Protein AF-A0A7R8ZV70-F1 (afdb_monomer_lite)

pLDDT: mean 96.12, std 1.84, range [88.75, 98.19]

Secondary structure (DSSP, 8-state):
-EEE--TTSSSS---S--B-----TT----STT-EEE--SSTT-B-S-EEE-SS--TT-

Organism: NCBI:txid163714

Radius of gyration: 11.72 Å; chains: 1; bounding box: 22×22×26 Å

Foldseek 3Di:
DAKDQAPVPPVPHFDPDWAFDDDDPVQFQQAWQRKAFDAPDGGGGGRMIDTHHGRDRVD

Structure (mmCIF, N/CA/C/O backbone):
data_AF-A0A7R8ZV70-F1
#
_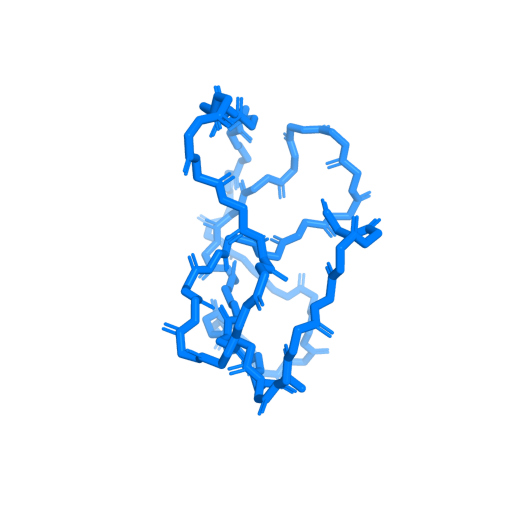entry.id   AF-A0A7R8ZV70-F1
#
loop_
_atom_site.group_PDB
_atom_site.id
_atom_site.type_symbol
_atom_site.label_atom_id
_atom_site.label_alt_id
_atom_site.label_comp_id
_atom_site.label_asym_id
_atom_site.label_entity_id
_atom_site.label_seq_id
_atom_site.pdbx_PDB_ins_code
_atom_site.Cartn_x
_atom_site.Cartn_y
_atom_site.Cartn_z
_atom_site.occupancy
_atom_site.B_iso_or_equiv
_atom_site.auth_seq_id
_atom_site.auth_comp_id
_atom_site.auth_asym_id
_atom_site.auth_atom_id
_atom_site.pdbx_PDB_model_num
ATOM 1 N N . MET A 1 1 ? -1.535 -11.071 6.507 1.00 94.81 1 MET A N 1
ATOM 2 C CA . MET A 1 1 ? -1.852 -10.085 5.453 1.00 94.81 1 MET A CA 1
ATOM 3 C C . MET A 1 1 ? -1.352 -10.655 4.148 1.00 94.81 1 MET A C 1
ATOM 5 O O . MET A 1 1 ? -0.350 -11.362 4.163 1.00 94.81 1 MET A O 1
ATOM 9 N N . ILE A 1 2 ? -2.017 -10.329 3.048 1.00 97.44 2 ILE A N 1
ATOM 10 C CA . ILE A 1 2 ? -1.627 -10.749 1.698 1.00 97.44 2 ILE A CA 1
ATOM 11 C C . ILE A 1 2 ? -1.175 -9.520 0.907 1.00 97.44 2 ILE A C 1
ATOM 13 O O . ILE A 1 2 ? -1.903 -8.533 0.866 1.00 97.44 2 ILE A O 1
ATOM 17 N N . GLN A 1 3 ? 0.027 -9.558 0.328 1.00 97.75 3 GLN A N 1
ATOM 18 C CA . GLN A 1 3 ? 0.651 -8.428 -0.374 1.00 97.75 3 GLN A CA 1
ATOM 19 C C . GLN A 1 3 ? 0.794 -8.723 -1.870 1.00 97.75 3 GLN A C 1
ATOM 21 O O . GLN A 1 3 ? 1.068 -9.855 -2.265 1.00 97.75 3 GLN A O 1
ATOM 26 N N . GLY A 1 4 ? 0.6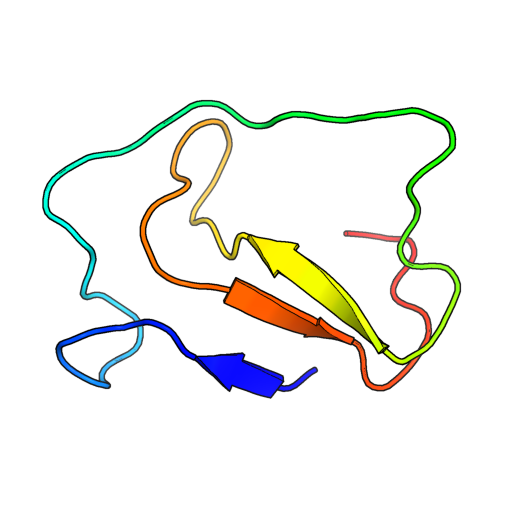19 -7.692 -2.693 1.00 97.50 4 GLY A N 1
ATOM 27 C CA . GLY A 1 4 ? 0.784 -7.747 -4.141 1.00 97.50 4 GLY A CA 1
ATOM 28 C C . GLY A 1 4 ? 1.126 -6.376 -4.722 1.00 97.50 4 GLY A C 1
ATOM 29 O O . GLY A 1 4 ? 1.516 -5.464 -3.996 1.00 97.50 4 GLY A O 1
ATOM 30 N N . GLY A 1 5 ? 0.981 -6.231 -6.040 1.00 96.94 5 GLY A N 1
ATOM 31 C CA . GLY A 1 5 ? 1.203 -4.955 -6.731 1.00 96.94 5 GLY A CA 1
ATOM 32 C C . GLY A 1 5 ? 2.659 -4.660 -7.105 1.00 96.94 5 GLY A C 1
ATOM 33 O O . GLY A 1 5 ? 2.950 -3.559 -7.565 1.00 96.94 5 GLY A O 1
ATOM 34 N N . ASP A 1 6 ? 3.571 -5.621 -6.950 1.00 97.75 6 ASP A N 1
ATOM 35 C CA . ASP A 1 6 ? 4.921 -5.543 -7.517 1.00 97.75 6 ASP A CA 1
ATOM 36 C C . ASP A 1 6 ? 4.921 -6.086 -8.964 1.00 97.75 6 ASP A C 1
ATOM 38 O O . ASP A 1 6 ? 4.662 -7.281 -9.143 1.00 97.75 6 ASP A O 1
ATOM 42 N N . PRO A 1 7 ? 5.230 -5.265 -9.991 1.00 95.44 7 PRO A N 1
ATOM 43 C CA . PRO A 1 7 ? 5.335 -5.718 -11.380 1.00 95.44 7 PRO A CA 1
ATOM 44 C C . PRO A 1 7 ? 6.386 -6.813 -11.614 1.00 95.44 7 PRO A C 1
ATOM 46 O O . PRO A 1 7 ? 6.242 -7.608 -12.539 1.00 95.44 7 PRO A O 1
ATOM 49 N N . GLU A 1 8 ? 7.439 -6.858 -10.796 1.00 95.50 8 GLU A N 1
ATOM 50 C CA . GLU A 1 8 ? 8.521 -7.843 -10.898 1.00 95.50 8 GLU A CA 1
ATOM 51 C C . GLU A 1 8 ? 8.267 -9.096 -10.048 1.00 95.50 8 GLU A C 1
ATOM 53 O O . GLU A 1 8 ? 8.966 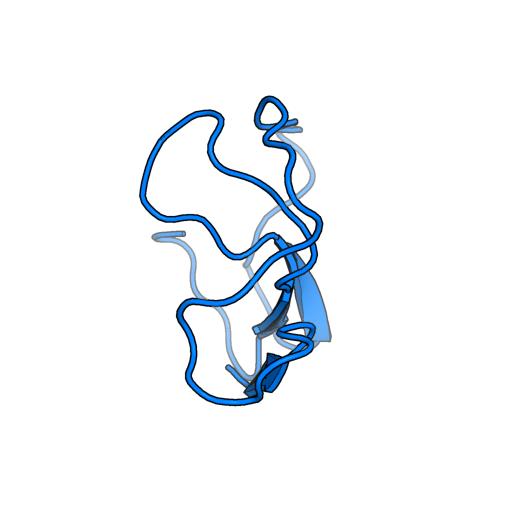-10.100 -10.194 1.00 95.50 8 GLU A O 1
ATOM 58 N N . GLY A 1 9 ? 7.278 -9.052 -9.150 1.00 95.38 9 GL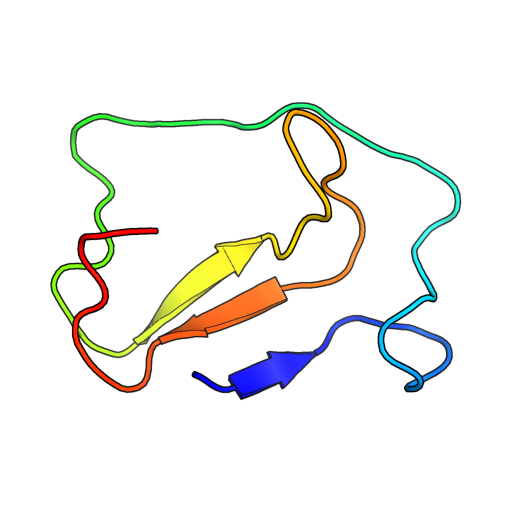Y A N 1
ATOM 59 C CA . GLY A 1 9 ? 6.911 -10.168 -8.277 1.00 95.38 9 GLY A CA 1
ATOM 60 C C . GLY A 1 9 ? 7.981 -10.570 -7.254 1.00 95.38 9 GLY A C 1
ATOM 61 O O . GLY A 1 9 ? 7.941 -11.693 -6.755 1.00 95.38 9 GLY A O 1
ATOM 62 N N . ASN A 1 10 ? 8.941 -9.693 -6.939 1.00 95.88 10 ASN A N 1
ATOM 63 C CA . ASN A 1 10 ? 10.073 -9.990 -6.050 1.00 95.88 10 ASN A CA 1
ATOM 64 C C . ASN A 1 10 ? 10.035 -9.220 -4.709 1.00 95.88 10 ASN A C 1
ATOM 66 O O . ASN A 1 10 ? 10.925 -9.383 -3.872 1.00 95.88 10 ASN A O 1
ATOM 70 N N . GLY A 1 11 ? 9.003 -8.402 -4.496 1.00 93.00 11 GLY A N 1
ATOM 71 C CA . GLY A 1 11 ? 8.791 -7.545 -3.331 1.00 93.00 11 GLY A CA 1
ATOM 72 C C . GLY A 1 11 ? 9.562 -6.221 -3.370 1.00 93.00 11 GLY A C 1
ATOM 73 O O . GLY A 1 11 ? 9.466 -5.442 -2.424 1.00 93.00 11 GLY A O 1
ATOM 74 N N . ARG A 1 12 ? 10.333 -5.943 -4.426 1.00 93.38 12 ARG A N 1
ATOM 75 C CA . ARG A 1 12 ? 11.207 -4.760 -4.538 1.00 93.38 12 ARG A CA 1
ATOM 76 C C . ARG A 1 12 ? 10.869 -3.867 -5.723 1.00 93.38 12 ARG A C 1
ATOM 78 O O . ARG A 1 12 ? 11.309 -2.718 -5.732 1.00 93.38 12 ARG A O 1
ATOM 85 N N . GLY A 1 13 ? 10.123 -4.369 -6.703 1.00 91.44 13 GLY A N 1
ATOM 86 C CA . GLY A 1 13 ? 9.708 -3.569 -7.843 1.00 91.44 13 GLY A CA 1
ATOM 87 C C . GLY A 1 13 ? 8.594 -2.585 -7.484 1.00 91.44 13 GLY A C 1
ATOM 88 O O . GLY A 1 13 ? 7.981 -2.612 -6.410 1.00 91.44 13 GLY A O 1
ATOM 89 N N . GLY A 1 14 ? 8.353 -1.657 -8.400 1.00 93.31 14 GLY A N 1
ATOM 90 C CA . GLY A 1 14 ? 7.397 -0.575 -8.225 1.00 93.31 14 GLY A CA 1
ATOM 91 C C . GLY A 1 14 ? 7.203 0.205 -9.522 1.00 93.31 14 GLY A C 1
ATOM 92 O O . GLY A 1 14 ? 7.794 -0.133 -10.547 1.00 93.31 14 GLY A O 1
ATOM 93 N N . PRO A 1 15 ? 6.400 1.274 -9.507 1.00 96.00 15 PRO A N 1
ATOM 94 C CA . PRO A 1 15 ? 5.971 1.954 -10.723 1.00 96.00 15 PRO A CA 1
ATOM 95 C C . PRO A 1 15 ? 6.973 3.017 -11.216 1.00 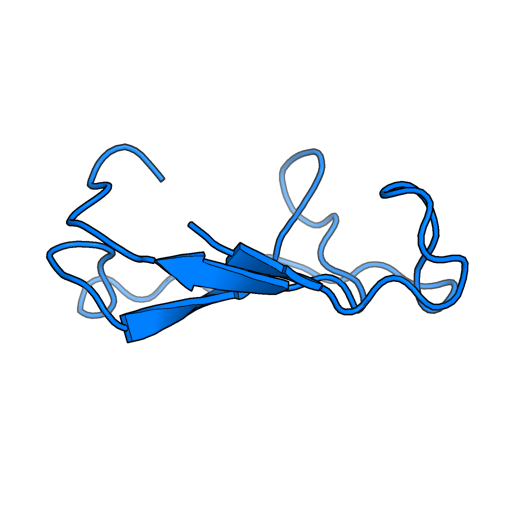96.00 15 PRO A C 1
ATOM 97 O O . PRO A 1 15 ? 6.663 3.778 -12.127 1.00 96.00 15 PRO A O 1
ATOM 100 N N . GLY A 1 16 ? 8.165 3.101 -10.611 1.00 96.12 16 GLY A N 1
ATOM 101 C CA . GLY A 1 16 ? 9.190 4.101 -10.941 1.00 96.12 16 GLY A CA 1
ATOM 102 C C . GLY A 1 16 ? 8.988 5.472 -10.286 1.00 96.12 16 GLY A C 1
ATOM 103 O O . GLY A 1 16 ? 9.752 6.395 -10.559 1.00 96.12 16 GLY A O 1
ATOM 104 N N . TYR A 1 17 ? 7.995 5.611 -9.408 1.00 95.81 17 TYR A N 1
ATOM 105 C CA . TYR A 1 17 ? 7.754 6.810 -8.608 1.00 95.81 17 TYR A CA 1
ATOM 106 C C . TYR A 1 17 ? 7.388 6.447 -7.169 1.00 95.81 17 TYR A C 1
ATOM 108 O O . TYR A 1 17 ? 6.991 5.315 -6.884 1.00 95.81 17 TYR A O 1
ATOM 116 N N . ALA A 1 18 ? 7.504 7.438 -6.286 1.00 97.00 18 ALA A N 1
ATOM 117 C CA . ALA A 1 18 ? 7.066 7.370 -4.902 1.00 97.00 18 ALA A CA 1
ATOM 118 C C . ALA A 1 18 ? 6.118 8.534 -4.588 1.00 97.00 18 ALA A C 1
ATOM 120 O O . ALA A 1 18 ? 6.256 9.616 -5.166 1.00 97.00 18 ALA A O 1
ATOM 121 N N . PHE A 1 19 ? 5.175 8.321 -3.674 1.00 97.44 19 PHE A N 1
ATOM 122 C CA . PHE A 1 19 ? 4.281 9.370 -3.185 1.00 97.44 19 PHE A CA 1
ATOM 123 C C . PHE A 1 19 ? 4.061 9.293 -1.668 1.00 97.44 19 PHE A C 1
ATOM 125 O O . PHE A 1 19 ? 4.404 8.305 -1.015 1.00 97.44 19 PHE A O 1
ATOM 132 N N . GLN A 1 20 ? 3.531 10.387 -1.112 1.00 97.69 20 GLN A N 1
ATOM 133 C CA . GLN A 1 20 ? 3.354 10.590 0.328 1.00 97.69 20 GLN A CA 1
ATOM 134 C C . GLN A 1 20 ? 2.297 9.663 0.936 1.00 97.69 20 GLN A C 1
ATOM 136 O O . GLN A 1 20 ? 1.440 9.134 0.233 1.00 97.69 20 GLN A O 1
ATOM 141 N N . ASP A 1 21 ? 2.378 9.456 2.249 1.00 97.38 21 ASP A N 1
ATOM 142 C CA . ASP A 1 21 ? 1.342 8.752 3.002 1.00 97.38 21 ASP A CA 1
ATOM 143 C C . ASP A 1 21 ? 0.127 9.656 3.233 1.00 97.38 21 ASP A C 1
ATOM 145 O O . ASP A 1 21 ? 0.267 10.855 3.485 1.00 97.38 21 ASP A O 1
ATOM 149 N N . GLU A 1 22 ? -1.065 9.065 3.196 1.00 97.44 22 GLU A N 1
ATOM 150 C CA . GLU A 1 22 ? -2.335 9.752 3.433 1.00 97.44 22 GLU A CA 1
ATOM 151 C C . GLU A 1 22 ? -3.069 9.083 4.602 1.00 97.44 22 GLU A C 1
ATOM 153 O O . GLU A 1 22 ? -3.778 8.092 4.435 1.00 97.44 22 GLU A O 1
ATOM 158 N N . PHE A 1 23 ? -2.885 9.616 5.813 1.00 95.81 23 PHE A N 1
ATOM 159 C CA . PHE A 1 23 ? -3.514 9.081 7.023 1.00 95.81 23 PHE A CA 1
ATOM 160 C C . PHE A 1 23 ? -4.822 9.804 7.350 1.00 95.81 23 PHE A C 1
ATOM 162 O O . PHE A 1 23 ? -4.889 11.034 7.338 1.00 95.81 23 PHE A O 1
ATOM 169 N N . ASN A 1 24 ? -5.847 9.037 7.722 1.00 96.25 24 ASN A N 1
ATOM 170 C CA . ASN A 1 24 ? -7.112 9.553 8.237 1.00 96.25 24 ASN A CA 1
ATOM 171 C C . ASN A 1 24 ? -7.387 8.933 9.623 1.00 96.25 24 ASN A C 1
ATOM 173 O O . ASN A 1 24 ? -7.329 7.709 9.734 1.00 96.25 24 ASN A O 1
ATOM 177 N N . PRO A 1 25 ? -7.710 9.728 10.665 1.00 95.06 25 PRO A N 1
ATOM 178 C CA . PRO A 1 25 ? -7.996 9.222 12.013 1.00 95.06 25 PRO A CA 1
ATOM 179 C C . PRO A 1 25 ? -9.081 8.137 12.097 1.00 95.06 25 PRO A C 1
ATOM 181 O O . PRO A 1 25 ? -9.062 7.342 13.040 1.00 95.06 25 PRO A O 1
ATOM 184 N N . ASP A 1 26 ? -10.008 8.107 11.137 1.00 96.19 26 ASP A N 1
ATOM 185 C CA . ASP A 1 26 ? -11.119 7.152 11.079 1.00 96.19 26 ASP A CA 1
ATOM 186 C C . ASP A 1 26 ? -10.761 5.851 10.341 1.00 96.19 26 ASP A C 1
ATOM 188 O O . ASP A 1 26 ? -11.466 4.852 10.474 1.00 96.19 26 ASP A O 1
ATOM 192 N N . LEU A 1 27 ? -9.667 5.833 9.571 1.00 96.25 27 LEU A N 1
ATOM 193 C CA . LEU A 1 27 ? -9.223 4.663 8.813 1.00 96.25 27 LEU A CA 1
ATOM 194 C C . LEU A 1 27 ? -8.134 3.929 9.596 1.00 96.25 27 LEU A C 1
ATOM 196 O O . LEU A 1 27 ? -7.005 4.401 9.701 1.00 96.25 27 LEU A O 1
ATOM 200 N N . LYS A 1 28 ? -8.482 2.768 10.157 1.00 96.06 28 LYS A N 1
ATOM 201 C CA . LYS A 1 28 ? -7.594 1.963 11.006 1.00 96.06 28 LYS A CA 1
ATOM 202 C C . LYS A 1 28 ? -7.561 0.512 10.550 1.00 96.06 28 LYS A C 1
ATOM 204 O O . LYS A 1 28 ? -8.538 -0.008 10.019 1.00 96.06 28 LYS A O 1
ATOM 209 N N . HIS A 1 29 ? -6.464 -0.177 10.844 1.00 96.62 29 HIS A N 1
ATOM 210 C CA . HIS A 1 29 ? -6.331 -1.621 10.633 1.00 96.62 29 HIS A CA 1
ATOM 211 C C . HIS A 1 29 ? -6.883 -2.420 11.819 1.00 96.62 29 HIS A C 1
ATOM 213 O O . HIS A 1 29 ? -6.203 -3.265 12.400 1.00 96.62 29 HIS A O 1
ATOM 219 N N . ASP A 1 30 ? -8.123 -2.145 12.212 1.00 96.31 30 ASP A N 1
ATOM 220 C CA . ASP A 1 30 ? -8.788 -2.770 13.363 1.00 96.31 30 ASP A CA 1
ATOM 221 C C . ASP A 1 30 ? -9.492 -4.099 13.031 1.00 96.31 30 ASP A C 1
ATOM 223 O O . ASP A 1 30 ? -10.035 -4.763 13.916 1.00 96.31 30 ASP A O 1
ATOM 227 N N . GLY A 1 31 ? -9.430 -4.537 11.772 1.00 95.69 31 GLY A N 1
ATOM 228 C CA . GLY A 1 31 ? -10.062 -5.765 11.309 1.00 95.69 31 GLY A CA 1
ATOM 229 C C . GLY A 1 31 ? -9.431 -6.361 10.054 1.00 95.69 31 GLY A C 1
ATOM 230 O O . GLY A 1 31 ? -8.419 -5.888 9.534 1.00 95.69 31 GLY A O 1
ATOM 231 N N . LYS A 1 32 ? -10.048 -7.444 9.572 1.00 97.31 32 LYS A N 1
ATOM 232 C CA . LYS A 1 32 ? -9.697 -8.111 8.309 1.00 97.31 32 LYS A CA 1
ATOM 233 C C . LYS A 1 32 ? -10.303 -7.379 7.108 1.00 97.31 32 LYS A C 1
ATOM 235 O O . LYS A 1 32 ? -11.381 -6.803 7.220 1.00 97.31 32 LYS A O 1
ATOM 240 N N . GLY A 1 33 ? -9.671 -7.503 5.946 1.00 97.00 33 GLY A N 1
ATOM 241 C CA . GLY A 1 33 ? -10.164 -6.950 4.685 1.00 97.00 33 GLY A CA 1
ATOM 242 C C . GLY A 1 33 ? -9.819 -5.477 4.458 1.00 97.00 33 GLY A C 1
ATOM 243 O O . GLY A 1 33 ? -10.346 -4.885 3.521 1.00 97.00 33 GLY A O 1
ATOM 244 N N . VAL A 1 34 ? -8.945 -4.885 5.277 1.00 97.69 34 VAL A N 1
ATOM 245 C CA . VAL A 1 34 ? -8.487 -3.502 5.097 1.00 97.69 34 VAL A CA 1
ATOM 246 C C . VAL A 1 34 ? -7.395 -3.480 4.032 1.00 97.69 34 VA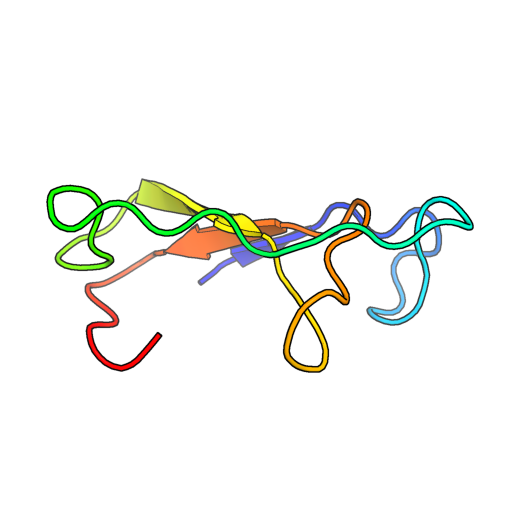L A C 1
ATOM 248 O O . VAL A 1 34 ? -6.384 -4.167 4.177 1.00 97.69 34 VAL A O 1
ATOM 251 N N . LEU A 1 35 ? -7.614 -2.714 2.961 1.00 97.75 35 LEU A N 1
ATOM 252 C CA . LEU A 1 35 ? -6.650 -2.483 1.883 1.00 97.75 35 LEU A CA 1
ATOM 253 C C . LEU A 1 35 ? -5.760 -1.287 2.230 1.00 97.75 35 LEU A C 1
ATOM 255 O O . LEU A 1 35 ? -6.260 -0.237 2.632 1.00 97.75 35 LEU A O 1
ATOM 259 N N . SER A 1 36 ? -4.447 -1.420 2.069 1.00 97.56 36 SER A N 1
ATOM 260 C CA . SER A 1 36 ? -3.492 -0.340 2.348 1.00 97.56 36 SER A CA 1
ATOM 261 C C . SER A 1 36 ? -2.230 -0.446 1.503 1.00 97.56 36 SER A C 1
ATOM 263 O O . SER A 1 36 ? -1.912 -1.513 0.978 1.00 97.56 36 SER A O 1
ATOM 265 N N . MET A 1 37 ? -1.510 0.668 1.372 1.00 97.88 37 MET A N 1
ATOM 266 C CA . MET A 1 37 ? -0.251 0.721 0.631 1.00 97.88 37 MET A CA 1
ATOM 267 C C . MET A 1 37 ? 0.872 0.053 1.425 1.00 97.88 37 MET A C 1
ATOM 269 O O . MET A 1 37 ? 1.018 0.282 2.623 1.00 97.88 37 MET A O 1
ATOM 273 N N . ALA A 1 38 ? 1.671 -0.771 0.749 1.00 97.12 38 ALA A N 1
ATOM 274 C CA . ALA A 1 38 ? 2.939 -1.235 1.289 1.00 97.12 38 ALA A CA 1
ATOM 275 C C . ALA A 1 38 ? 4.015 -0.185 0.984 1.00 97.12 38 ALA A C 1
ATOM 277 O O . ALA A 1 38 ? 4.077 0.343 -0.129 1.00 97.12 38 ALA A O 1
ATOM 278 N N . ASN A 1 39 ? 4.873 0.099 1.961 1.00 96.19 39 ASN A N 1
ATOM 279 C CA . ASN A 1 39 ? 5.955 1.068 1.827 1.00 96.19 39 ASN A CA 1
ATOM 280 C C . ASN A 1 39 ? 7.217 0.591 2.574 1.00 96.19 39 ASN A C 1
ATOM 282 O O . ASN A 1 39 ? 7.178 -0.361 3.352 1.00 96.19 39 ASN A O 1
ATOM 286 N N . SER A 1 40 ? 8.355 1.225 2.293 1.00 94.38 40 SER A N 1
ATOM 287 C CA . SER A 1 40 ? 9.657 0.987 2.944 1.00 94.38 40 SER A CA 1
ATOM 288 C C . SER A 1 40 ? 10.052 2.146 3.873 1.00 94.38 40 SER A C 1
ATOM 290 O O . SER A 1 40 ? 11.236 2.440 4.040 1.00 94.38 40 SER A O 1
ATOM 292 N N . GLY A 1 41 ? 9.059 2.834 4.445 1.00 93.75 41 GLY A N 1
ATOM 293 C CA . GLY A 1 41 ? 9.218 4.056 5.232 1.00 93.75 41 GLY A CA 1
ATOM 294 C C . GLY A 1 41 ? 8.360 5.219 4.712 1.00 93.75 41 GLY A C 1
ATOM 295 O O . GLY A 1 41 ? 7.755 5.104 3.640 1.00 93.75 41 GLY A O 1
ATOM 296 N N . PRO A 1 42 ? 8.310 6.347 5.446 1.00 95.00 42 PRO A N 1
ATOM 297 C CA . PRO A 1 42 ? 7.421 7.457 5.118 1.00 95.00 42 PRO A CA 1
ATOM 298 C C . PRO A 1 42 ? 7.610 7.984 3.692 1.00 95.00 42 PRO A C 1
ATOM 300 O O . PRO A 1 42 ? 8.734 8.247 3.263 1.00 95.00 42 PRO A O 1
ATOM 303 N N . GLY A 1 43 ? 6.505 8.152 2.968 1.00 94.12 43 GLY A N 1
ATOM 304 C CA . GLY A 1 43 ? 6.482 8.698 1.609 1.00 94.12 43 GLY A CA 1
ATOM 305 C C . GLY A 1 43 ? 7.123 7.821 0.533 1.00 94.12 43 GLY A C 1
ATOM 306 O O . GLY A 1 43 ? 7.593 8.334 -0.483 1.00 94.12 43 GLY A O 1
ATOM 307 N N . THR A 1 44 ? 7.154 6.505 0.749 1.00 96.69 44 THR A N 1
ATOM 308 C CA . THR A 1 44 ? 7.671 5.528 -0.225 1.00 96.69 44 THR A CA 1
ATOM 309 C C . THR A 1 44 ? 6.567 4.667 -0.842 1.00 96.69 44 THR A C 1
ATOM 311 O O . THR A 1 44 ? 6.828 3.559 -1.313 1.00 96.69 44 THR A O 1
ATOM 314 N N . ASN A 1 45 ? 5.327 5.168 -0.861 1.00 97.19 45 ASN A N 1
ATOM 315 C CA . ASN A 1 45 ? 4.220 4.472 -1.511 1.00 97.19 45 ASN A CA 1
ATOM 316 C C . ASN A 1 45 ? 4.460 4.388 -3.018 1.00 97.19 45 ASN A C 1
ATOM 318 O O . ASN A 1 45 ? 4.870 5.364 -3.643 1.00 97.19 45 ASN A O 1
ATOM 322 N N . GLY A 1 46 ? 4.177 3.226 -3.600 1.00 96.94 46 GLY A N 1
ATOM 323 C CA . GLY A 1 46 ? 4.326 2.966 -5.030 1.00 96.94 46 GLY A CA 1
ATOM 324 C C . GLY A 1 46 ? 3.109 2.231 -5.578 1.00 96.94 46 GLY A C 1
ATOM 325 O O . GLY A 1 46 ? 1.991 2.724 -5.506 1.00 96.94 46 GLY A O 1
ATOM 326 N N . SER A 1 47 ? 3.316 1.039 -6.132 1.00 97.50 47 SER A N 1
ATOM 327 C CA . SER A 1 47 ? 2.238 0.184 -6.653 1.00 97.50 47 SER A CA 1
ATOM 328 C C . SER A 1 47 ? 1.904 -0.987 -5.733 1.00 97.50 47 SER A C 1
ATOM 330 O O . SER A 1 47 ? 0.886 -1.646 -5.933 1.00 97.50 47 SER A O 1
ATOM 332 N N . GLN A 1 48 ? 2.756 -1.262 -4.742 1.00 98.19 48 GLN A N 1
ATOM 333 C CA . GLN A 1 48 ? 2.565 -2.381 -3.833 1.00 98.19 48 GLN A CA 1
ATOM 334 C C . GLN A 1 48 ? 1.512 -2.060 -2.771 1.00 98.19 48 GLN A C 1
ATOM 336 O O . GLN A 1 48 ? 1.502 -0.979 -2.183 1.00 98.19 48 GLN A O 1
ATOM 341 N N . PHE A 1 49 ? 0.644 -3.026 -2.497 1.00 98.12 49 PHE A N 1
ATOM 342 C CA . PHE A 1 49 ? -0.433 -2.918 -1.518 1.00 98.12 49 PHE A CA 1
ATOM 343 C C . PHE A 1 49 ? -0.618 -4.243 -0.785 1.00 98.12 49 PHE A C 1
ATOM 345 O O . PHE A 1 49 ? -0.165 -5.295 -1.244 1.00 98.12 49 PHE A O 1
ATOM 352 N N . PHE A 1 50 ? -1.329 -4.210 0.335 1.00 98.00 50 PHE A N 1
ATOM 353 C CA . PHE A 1 50 ? -1.711 -5.405 1.070 1.00 98.00 50 PHE A CA 1
ATOM 354 C C . PHE A 1 50 ? -3.150 -5.346 1.572 1.00 98.00 50 PHE A C 1
ATOM 356 O O . PHE A 1 50 ? -3.729 -4.273 1.728 1.00 98.00 50 PHE A O 1
ATOM 363 N N . ILE A 1 51 ? -3.710 -6.524 1.848 1.00 98.12 51 ILE A N 1
ATOM 364 C CA . ILE A 1 51 ? -5.000 -6.691 2.519 1.00 98.12 51 ILE A CA 1
ATOM 365 C C . ILE A 1 51 ? -4.768 -7.388 3.861 1.00 98.12 51 ILE A C 1
ATOM 367 O O . ILE A 1 51 ? -4.093 -8.424 3.936 1.00 98.12 51 ILE A O 1
ATOM 371 N N . THR A 1 52 ? -5.317 -6.830 4.939 1.00 98.06 52 THR A N 1
ATOM 372 C CA . THR A 1 52 ? -5.237 -7.435 6.273 1.00 98.06 52 THR A CA 1
ATOM 373 C C . THR A 1 52 ? -6.067 -8.721 6.353 1.00 98.06 52 THR A C 1
ATOM 375 O O . THR A 1 52 ? -7.190 -8.797 5.862 1.00 98.06 52 THR A O 1
ATOM 378 N N . GLU A 1 53 ? -5.541 -9.756 7.006 1.00 97.75 53 GLU A N 1
ATOM 379 C CA . GLU A 1 53 ? -6.296 -10.999 7.283 1.00 97.75 53 GLU A CA 1
ATOM 380 C C . GLU A 1 53 ? -6.820 -11.050 8.727 1.00 97.75 53 GLU A C 1
ATOM 382 O O . GLU A 1 53 ? -7.712 -11.830 9.051 1.00 97.75 53 GLU A O 1
ATOM 387 N N . THR A 1 54 ? -6.280 -10.186 9.585 1.00 96.81 54 THR A N 1
ATOM 388 C CA . THR A 1 54 ? -6.630 -9.983 10.993 1.00 96.81 54 THR A CA 1
ATOM 389 C C . THR A 1 54 ? -6.399 -8.509 11.339 1.00 96.81 54 THR A C 1
ATOM 391 O O . THR A 1 54 ? -5.779 -7.799 10.550 1.00 96.81 54 THR A O 1
ATOM 394 N N . ALA A 1 55 ? -6.862 -8.053 12.503 1.00 96.62 55 ALA A N 1
ATOM 395 C CA . ALA A 1 55 ? -6.540 -6.722 13.009 1.00 96.62 55 ALA A CA 1
ATOM 396 C C . ALA A 1 55 ? -5.020 -6.562 13.200 1.00 96.62 55 ALA A C 1
ATOM 398 O O . ALA A 1 55 ? -4.369 -7.436 13.781 1.00 96.62 55 ALA A O 1
ATOM 399 N N . THR A 1 56 ? -4.467 -5.442 12.744 1.00 95.94 56 THR A N 1
ATOM 400 C CA . THR A 1 56 ? -3.039 -5.099 12.844 1.00 95.94 56 THR A CA 1
ATOM 401 C C . THR A 1 56 ? -2.854 -3.646 13.312 1.00 95.94 56 THR A C 1
ATOM 403 O O . THR A 1 56 ? -2.375 -2.826 12.536 1.00 95.94 56 THR A O 1
ATOM 406 N N . PRO A 1 57 ? -3.203 -3.290 14.566 1.00 94.00 57 PRO A N 1
ATOM 407 C CA . PRO A 1 57 ? -3.267 -1.891 15.026 1.00 94.00 57 PRO A CA 1
ATOM 408 C C . PRO A 1 57 ? -1.923 -1.153 15.158 1.00 94.00 57 PRO A C 1
ATOM 410 O O . PRO A 1 57 ? -1.903 -0.005 15.591 1.00 94.00 57 PRO A O 1
ATOM 413 N N . TRP A 1 58 ? -0.805 -1.834 14.906 1.00 91.94 58 TRP A N 1
ATOM 414 C CA . TRP A 1 58 ? 0.550 -1.271 14.950 1.00 91.94 58 TRP A CA 1
ATOM 415 C C . TRP A 1 58 ? 1.049 -0.789 13.580 1.00 91.94 58 TRP A C 1
ATOM 417 O O . TRP A 1 58 ? 2.162 -0.266 13.510 1.00 91.94 58 TRP A O 1
ATOM 427 N N . LEU A 1 59 ? 0.280 -1.047 12.515 1.00 88.75 59 LEU A N 1
ATOM 428 C CA . LEU A 1 59 ? 0.474 -0.478 11.179 1.00 88.75 59 LEU A CA 1
ATOM 429 C C . LEU A 1 59 ? -0.217 0.886 11.102 1.00 88.75 59 LEU A C 1
ATOM 431 O O . LEU A 1 59 ? 0.342 1.760 10.407 1.00 88.75 59 LEU A O 1
#

Sequence (59 aa):
MIQGGDPEGNGRGGPGYAFQDEFNPDLKHDGKGVLSMANSGPGTNGSQFFITETATPWL

InterPro domains:
  IPR002130 Cyclophilin-type peptidyl-prolyl cis-trans isomerase domain [PF00160] (1-59)
  IPR002130 Cyclophilin-type peptidyl-prolyl cis-trans isomerase domain [PR00153] (33-48)
  IPR002130 Cyclophilin-type peptidyl-prolyl cis-trans isomerase domain [PR00153] (48-59)
  IPR002130 Cyclophilin-type peptidyl-prolyl cis-trans isomerase domain [PS50072] (1-59)
  IPR029000 Cyclophilin-like domain superfamily [G3DSA:2.40.100.10] (1-59)
  IPR029000 Cyclophilin-like domain superfamily [SSF50891] (1-59)
  IPR044666 Cyclophilin-type peptidyl-prolyl cis-trans isomerase, cyclophilin A-like [PTHR45625] (1-59)